Protein AF-A0A929VFH0-F1 (afdb_monomer)

Nearest PDB structures (foldseek):
  1yf2-assembly2_B  TM=8.327E-01  e=1.153E-04  Methanocaldococcus jannaschii DSM 2661
  3okg-assembly3_A  TM=7.483E-01  e=8.973E-04  Caldanaerobacter subterraneus subsp. tengcongensis MB4
  3okg-assembly3_B  TM=7.471E-01  e=8.973E-04  Caldanaerobacter subterraneus subsp. tengcongensis MB4
  5ybb-assembly1_G  TM=7.583E-01  e=1.851E-03  Caldanaerobacter subterraneus subsp. tengcongensis MB4
  7eew-assembly1_A  TM=6.216E-01  e=5.882E-04  Vibrio vulnificus YJ016

Solvent-accessible surface area (backbone atoms only — not comparable to full-atom values): 7804 Å² total; per-residue (Å²): 87,80,43,44,39,54,81,53,23,54,68,44,70,36,53,82,96,41,76,44,58,49,50,27,33,38,32,27,22,39,91,54,53,40,74,47,74,46,74,35,84,56,68,38,74,61,64,64,56,24,29,36,34,44,58,77,69,88,59,62,46,68,40,51,47,54,33,44,59,75,42,42,64,69,52,37,71,74,56,57,89,46,74,57,51,57,65,70,58,57,37,62,38,68,34,67,46,76,90,52,63,69,60,40,52,54,51,40,53,56,50,50,53,51,52,54,50,52,50,53,49,52,50,50,53,50,51,52,52,48,52,52,50,56,52,54,64,62,66,79,107

Mean predicted aligned error: 7.04 Å

Foldseek 3Di:
DKDFLLVFWDKAFFDPPDWDAFLKWKFAFAPCLRPDIDGRRGTGGDDRRIIITGGPPLARSLLVSVQCVVCSVVLSVVQSPDNGHDSVSSRRDITDDDNDRVVSVVVSVVVVVVVVVVVVVVVVVVVVVVVVVVVVVVVVD

Structure (mmCIF, N/CA/C/O backbone):
data_AF-A0A929VFH0-F1
#
_entry.id   AF-A0A929VFH0-F1
#
loop_
_atom_site.group_PDB
_atom_site.id
_atom_site.type_symbol
_atom_site.label_atom_id
_atom_site.label_alt_id
_atom_site.label_comp_id
_atom_site.label_asym_id
_atom_site.label_entity_id
_atom_site.label_seq_id
_atom_site.pdbx_PDB_ins_code
_atom_site.Cartn_x
_atom_site.Cartn_y
_atom_site.Cartn_z
_atom_site.occupancy
_atom_site.B_iso_or_equiv
_atom_site.auth_seq_id
_atom_site.auth_comp_id
_atom_site.auth_asym_id
_atom_site.auth_atom_id
_atom_site.pdbx_PDB_model_num
ATOM 1 N N . MET A 1 1 ? 13.799 -11.403 -7.412 1.00 85.06 1 MET A N 1
ATOM 2 C CA . MET A 1 1 ? 14.743 -10.441 -8.025 1.00 85.06 1 MET A CA 1
ATOM 3 C C . MET A 1 1 ? 14.560 -9.104 -7.334 1.00 85.06 1 MET A C 1
ATOM 5 O O . MET A 1 1 ? 13.417 -8.723 -7.134 1.00 85.06 1 MET A O 1
ATOM 9 N N . LYS A 1 2 ? 15.642 -8.401 -6.983 1.00 85.75 2 LYS A N 1
ATOM 10 C CA . LYS A 1 2 ? 15.556 -7.066 -6.371 1.00 85.75 2 LYS A CA 1
ATOM 11 C C . LYS A 1 2 ? 15.470 -5.993 -7.441 1.00 85.75 2 LYS A C 1
ATOM 13 O O . LYS A 1 2 ? 16.313 -5.962 -8.334 1.00 85.75 2 LYS A O 1
ATOM 18 N N . VAL A 1 3 ? 14.474 -5.120 -7.344 1.00 87.81 3 VAL A N 1
ATOM 19 C CA . VAL A 1 3 ? 14.268 -4.016 -8.288 1.00 87.81 3 VAL A CA 1
ATOM 20 C C . VAL A 1 3 ? 13.957 -2.734 -7.523 1.00 87.81 3 VAL A C 1
ATOM 22 O O . VAL A 1 3 ? 13.297 -2.764 -6.487 1.00 87.81 3 VAL A O 1
ATOM 25 N N . LEU A 1 4 ? 14.458 -1.604 -8.025 1.00 87.62 4 LEU A N 1
ATOM 26 C CA . LEU A 1 4 ? 14.146 -0.282 -7.481 1.00 87.62 4 LEU A CA 1
ATOM 27 C C . LEU A 1 4 ? 12.730 0.137 -7.873 1.00 87.62 4 LEU A C 1
ATOM 29 O O . LEU A 1 4 ? 12.336 -0.029 -9.027 1.00 87.62 4 LEU A O 1
ATOM 33 N N . LEU A 1 5 ? 12.005 0.758 -6.947 1.00 85.69 5 LEU A N 1
ATOM 34 C CA . LEU A 1 5 ? 10.625 1.179 -7.165 1.00 85.69 5 LEU A CA 1
ATOM 35 C C . LEU A 1 5 ? 10.482 2.122 -8.368 1.00 85.69 5 LEU A C 1
ATOM 37 O O . LEU A 1 5 ? 9.592 1.925 -9.190 1.00 85.69 5 LEU A O 1
ATOM 41 N N . LYS A 1 6 ? 11.419 3.067 -8.550 1.00 87.69 6 LYS A N 1
ATOM 42 C CA . LYS A 1 6 ? 11.442 3.982 -9.710 1.00 87.69 6 LYS A CA 1
ATOM 43 C C . LYS A 1 6 ? 11.502 3.284 -11.070 1.00 87.69 6 LYS A C 1
ATOM 45 O O . LYS A 1 6 ? 11.179 3.893 -12.082 1.00 87.69 6 LYS A O 1
ATOM 50 N N . ASN A 1 7 ? 11.980 2.040 -11.105 1.00 87.00 7 ASN A N 1
ATOM 51 C CA . ASN A 1 7 ? 12.074 1.288 -12.347 1.00 87.00 7 ASN A CA 1
ATOM 52 C C . ASN A 1 7 ? 10.745 0.630 -12.707 1.00 87.00 7 ASN A C 1
ATOM 54 O O . ASN A 1 7 ? 10.622 0.236 -13.855 1.00 87.00 7 ASN A O 1
ATOM 58 N N . LEU A 1 8 ? 9.816 0.468 -11.756 1.00 84.81 8 LEU A N 1
ATOM 59 C CA . LEU A 1 8 ? 8.538 -0.250 -11.895 1.00 84.81 8 LEU A CA 1
ATOM 60 C C . LEU A 1 8 ? 7.316 0.676 -11.834 1.00 84.81 8 LEU A C 1
ATOM 62 O O . LEU A 1 8 ? 6.221 0.294 -12.243 1.00 84.81 8 LEU A O 1
ATOM 66 N N . ALA A 1 9 ? 7.491 1.870 -11.274 1.00 88.62 9 ALA A N 1
ATOM 67 C CA . ALA A 1 9 ? 6.421 2.822 -11.059 1.00 88.62 9 ALA A CA 1
ATOM 68 C C . ALA A 1 9 ? 6.918 4.256 -11.183 1.00 88.62 9 ALA A C 1
ATOM 70 O O . ALA A 1 9 ? 8.054 4.575 -10.812 1.00 88.62 9 ALA A O 1
ATOM 71 N N . ASN A 1 10 ? 6.019 5.137 -11.613 1.00 88.94 10 ASN A N 1
ATOM 72 C CA . ASN A 1 10 ? 6.199 6.555 -11.381 1.00 88.94 10 ASN A CA 1
ATOM 73 C C . ASN A 1 10 ? 5.803 6.887 -9.937 1.00 88.94 10 ASN A C 1
ATOM 75 O O . ASN A 1 10 ? 4.693 6.583 -9.505 1.00 88.94 10 ASN A O 1
ATOM 79 N N . VAL A 1 11 ? 6.721 7.505 -9.196 1.00 88.31 11 VAL A N 1
ATOM 80 C CA . VAL A 1 11 ? 6.524 7.866 -7.788 1.00 88.31 11 VAL A CA 1
ATOM 81 C C . VAL A 1 11 ? 6.548 9.379 -7.674 1.00 88.31 11 VAL A C 1
ATOM 83 O O . VAL A 1 11 ? 7.615 9.983 -7.775 1.00 88.31 11 VAL A O 1
ATOM 86 N N . ASP A 1 12 ? 5.397 9.989 -7.428 1.00 88.19 12 ASP A N 1
ATOM 87 C CA . ASP A 1 12 ? 5.272 11.440 -7.302 1.00 88.19 12 ASP A CA 1
ATOM 88 C C . ASP A 1 12 ? 4.338 11.815 -6.151 1.00 88.19 12 ASP A C 1
ATOM 90 O O . ASP A 1 12 ? 3.490 11.037 -5.716 1.00 88.19 12 ASP A O 1
ATOM 94 N N . ARG A 1 13 ? 4.480 13.043 -5.639 1.00 86.69 13 ARG A N 1
ATOM 95 C CA . ARG A 1 13 ? 3.517 13.583 -4.672 1.00 86.69 13 ARG A CA 1
ATOM 96 C C . ARG A 1 13 ? 2.142 13.689 -5.310 1.00 86.69 13 ARG A C 1
ATOM 98 O O . ARG A 1 13 ? 2.012 14.054 -6.482 1.00 86.69 13 ARG A O 1
ATOM 105 N N . VAL A 1 14 ? 1.127 13.395 -4.509 1.00 87.50 14 VAL A N 1
ATOM 106 C CA . VAL A 1 14 ? -0.254 13.486 -4.955 1.00 87.50 14 VAL A CA 1
ATOM 107 C C . VAL A 1 14 ? -0.584 14.924 -5.349 1.00 87.50 14 VAL A C 1
ATOM 109 O O . VAL A 1 14 ? -0.275 15.877 -4.631 1.00 87.50 14 VAL A O 1
ATOM 112 N N . LYS A 1 15 ? -1.195 15.089 -6.525 1.00 87.25 15 LYS A N 1
ATOM 113 C CA . LYS A 1 15 ? -1.650 16.389 -7.025 1.00 87.25 15 LYS A CA 1
ATOM 114 C C . LYS A 1 15 ? -3.112 16.583 -6.640 1.00 87.25 15 LYS A C 1
ATOM 116 O O . LYS A 1 15 ? -3.935 15.711 -6.906 1.00 87.25 15 LYS A O 1
ATOM 121 N N . LYS A 1 16 ? -3.441 17.740 -6.056 1.00 82.31 16 LYS A N 1
ATOM 122 C CA . LYS A 1 16 ? -4.831 18.095 -5.726 1.00 82.31 16 LYS A CA 1
ATOM 123 C C . LYS A 1 16 ? -5.708 18.035 -6.976 1.00 82.31 16 LYS A C 1
ATOM 125 O O . LYS A 1 16 ? -5.284 18.515 -8.027 1.00 82.31 16 LYS A O 1
ATOM 130 N N . ARG A 1 17 ? -6.933 17.513 -6.828 1.00 80.94 17 ARG A N 1
ATOM 131 C CA . ARG A 1 17 ? -7.944 17.392 -7.898 1.00 80.94 17 ARG A CA 1
ATOM 132 C C . ARG A 1 17 ? -7.529 16.489 -9.066 1.00 80.94 17 ARG A C 1
ATOM 134 O O . ARG A 1 17 ? -7.996 16.669 -10.189 1.00 80.94 17 ARG A O 1
ATOM 141 N N . ARG A 1 18 ? -6.604 15.552 -8.833 1.00 89.19 18 ARG A N 1
ATOM 142 C CA . ARG A 1 18 ? -6.258 14.506 -9.800 1.00 89.19 18 ARG A CA 1
ATOM 143 C C . ARG A 1 18 ? -6.933 13.204 -9.387 1.00 89.19 18 ARG A C 1
ATOM 145 O O . ARG A 1 18 ? -6.768 12.764 -8.253 1.00 89.19 18 ARG A O 1
ATOM 152 N N . ILE A 1 19 ? -7.616 12.580 -10.342 1.00 88.69 19 ILE A N 1
ATOM 153 C CA . ILE A 1 19 ? -8.143 11.223 -10.204 1.00 88.69 19 ILE A CA 1
ATOM 154 C C . ILE A 1 19 ? -7.017 10.242 -10.536 1.00 88.69 19 ILE A C 1
ATOM 156 O O . ILE A 1 19 ? -6.396 10.324 -11.602 1.00 88.69 19 ILE A O 1
ATOM 160 N N . TYR A 1 20 ? -6.738 9.345 -9.600 1.00 91.25 20 TYR A N 1
ATOM 161 C CA . TYR A 1 20 ? -5.802 8.239 -9.747 1.00 91.25 20 TYR A CA 1
ATOM 162 C C . TYR A 1 20 ? -6.575 6.971 -10.088 1.00 91.25 20 TYR A C 1
ATOM 164 O O . TYR A 1 20 ? -7.698 6.785 -9.626 1.00 91.25 20 TYR A O 1
ATOM 172 N N . LYS A 1 21 ? -5.974 6.111 -10.911 1.00 90.06 21 LYS A N 1
ATOM 173 C CA . LYS A 1 21 ? -6.602 4.856 -11.329 1.00 90.06 21 LYS A CA 1
ATOM 174 C C . LYS A 1 21 ? -6.487 3.784 -10.251 1.00 90.06 21 LYS A C 1
ATOM 176 O O . LYS A 1 21 ? -5.474 3.730 -9.543 1.00 90.06 21 LYS A O 1
ATOM 181 N N . SER A 1 22 ? -7.466 2.890 -10.203 1.00 91.31 22 SER A N 1
ATOM 182 C CA . SER A 1 22 ? -7.395 1.629 -9.469 1.00 91.31 22 SER A CA 1
ATOM 183 C C . SER A 1 22 ? -6.081 0.904 -9.777 1.00 91.31 22 SER A C 1
ATOM 185 O O . SER A 1 22 ? -5.591 0.905 -10.911 1.00 91.31 22 SER A O 1
ATOM 187 N N . GLY A 1 23 ? -5.462 0.338 -8.744 1.00 89.19 23 GLY A N 1
ATOM 188 C CA . GLY A 1 23 ? -4.117 -0.229 -8.823 1.00 89.19 23 GLY A CA 1
ATOM 189 C C . GLY A 1 23 ? -2.995 0.715 -8.405 1.00 89.19 23 GLY A C 1
ATOM 190 O O . GLY A 1 23 ? -1.859 0.263 -8.260 1.00 89.19 23 GLY A O 1
ATOM 191 N N . THR A 1 24 ? -3.288 1.994 -8.167 1.00 91.94 24 THR A N 1
ATOM 192 C CA . THR A 1 24 ? -2.311 2.937 -7.609 1.00 91.94 24 THR A CA 1
ATOM 193 C C . THR A 1 24 ? -2.056 2.621 -6.137 1.00 91.94 24 THR A C 1
ATOM 195 O O . THR A 1 24 ? -2.990 2.472 -5.349 1.00 91.94 24 THR A O 1
ATOM 198 N N . VAL A 1 25 ? -0.787 2.563 -5.738 1.00 92.12 25 VAL A N 1
ATOM 199 C CA . VAL A 1 25 ? -0.406 2.482 -4.320 1.00 92.12 25 VAL A CA 1
ATOM 200 C C . VAL A 1 25 ? -0.093 3.879 -3.815 1.00 92.12 25 VAL A C 1
ATOM 202 O O . VAL A 1 25 ? 0.561 4.648 -4.512 1.00 92.12 25 VAL A O 1
ATOM 205 N N . TYR A 1 26 ? -0.540 4.229 -2.612 1.00 91.06 26 TYR A N 1
ATOM 206 C CA . TYR A 1 26 ? -0.230 5.524 -2.015 1.00 91.06 26 TYR A CA 1
ATOM 207 C C . TYR A 1 26 ? 0.391 5.384 -0.629 1.00 91.06 26 TYR A C 1
ATOM 209 O O . TYR A 1 26 ? -0.062 4.598 0.202 1.00 91.06 26 TYR A O 1
ATOM 217 N N . ILE A 1 27 ? 1.476 6.129 -0.412 1.00 88.44 27 ILE A N 1
ATOM 218 C CA . ILE A 1 27 ? 2.345 6.029 0.764 1.00 88.44 27 ILE A CA 1
ATOM 219 C C . ILE A 1 27 ? 2.385 7.376 1.470 1.00 88.44 27 ILE A C 1
ATOM 221 O O . ILE A 1 27 ? 2.518 8.421 0.833 1.00 88.44 27 ILE A O 1
ATOM 225 N N . GLY A 1 28 ? 2.269 7.369 2.793 1.00 84.44 28 GLY A N 1
ATOM 226 C CA . GLY A 1 28 ? 2.441 8.567 3.604 1.00 84.44 28 GLY A CA 1
ATOM 227 C C . GLY A 1 28 ? 3.803 9.220 3.376 1.00 84.44 28 GLY A C 1
ATOM 228 O O . GLY A 1 28 ? 4.814 8.534 3.319 1.00 84.44 28 GLY A O 1
ATOM 229 N N . VAL A 1 29 ? 3.883 10.544 3.267 1.00 75.75 29 VAL A N 1
ATOM 230 C CA . VAL A 1 29 ? 5.199 11.221 3.205 1.00 75.75 29 VAL A CA 1
ATOM 231 C C . VAL A 1 29 ? 5.376 12.300 4.256 1.00 75.75 29 VAL A C 1
ATOM 233 O O . VAL A 1 29 ? 6.502 12.546 4.678 1.00 75.75 29 VAL A O 1
ATOM 236 N N . SER A 1 30 ? 4.283 12.904 4.721 1.00 66.38 30 SER A N 1
ATOM 237 C CA . SER A 1 30 ? 4.333 14.019 5.670 1.00 66.38 30 SER A CA 1
ATOM 238 C C . SER A 1 30 ? 3.748 13.653 7.036 1.00 66.38 30 SER A C 1
ATOM 240 O O . SER A 1 30 ? 4.480 13.216 7.918 1.00 66.38 30 SER A O 1
ATOM 242 N N . ALA A 1 31 ? 2.432 13.793 7.229 1.00 60.06 31 ALA A N 1
ATOM 243 C CA . ALA A 1 31 ? 1.796 13.684 8.551 1.00 60.06 31 ALA A CA 1
ATOM 244 C C . ALA A 1 31 ? 1.876 12.279 9.172 1.00 60.06 31 ALA A C 1
ATOM 246 O O . ALA A 1 31 ? 1.958 12.133 10.388 1.00 60.06 31 ALA A O 1
ATOM 247 N N . THR A 1 32 ? 1.890 11.247 8.334 1.00 62.41 32 THR A N 1
ATOM 248 C CA . THR A 1 32 ? 1.911 9.842 8.753 1.00 62.41 32 THR A CA 1
ATOM 249 C C . THR A 1 32 ? 3.333 9.285 8.819 1.00 62.41 32 THR A C 1
ATOM 251 O O . THR A 1 32 ? 3.514 8.093 9.036 1.00 62.41 32 THR A O 1
ATOM 254 N N . ARG A 1 33 ? 4.357 10.141 8.627 1.00 63.91 33 ARG A N 1
ATOM 255 C CA . ARG A 1 33 ? 5.795 9.798 8.595 1.00 63.91 33 ARG A CA 1
ATOM 256 C C . ARG A 1 33 ? 6.151 8.674 7.620 1.00 63.91 33 ARG A C 1
ATOM 258 O O . ARG A 1 33 ? 7.197 8.063 7.764 1.00 63.91 33 ARG A O 1
ATOM 265 N N . GLY A 1 34 ? 5.279 8.386 6.657 1.00 63.69 34 GLY A N 1
ATOM 266 C CA . GLY A 1 34 ? 5.389 7.205 5.811 1.00 63.69 34 GLY A CA 1
ATOM 267 C C . GLY A 1 34 ? 5.195 5.891 6.530 1.00 63.69 34 GLY A C 1
ATOM 268 O O . GLY A 1 34 ? 5.758 4.913 6.092 1.00 63.69 34 GLY A O 1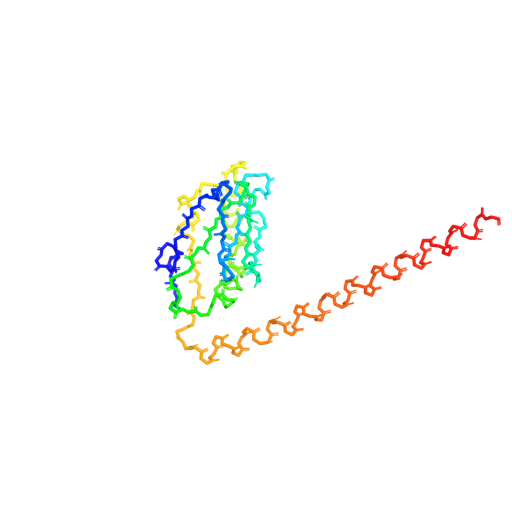
ATOM 269 N N . GLY A 1 35 ? 4.406 5.851 7.604 1.00 68.50 35 GLY A N 1
ATOM 270 C CA . GLY A 1 35 ? 3.919 4.611 8.211 1.00 68.50 35 GLY A CA 1
ATOM 271 C C . GLY A 1 35 ? 2.818 3.935 7.395 1.00 68.50 35 GLY A C 1
ATOM 272 O O . GLY A 1 35 ? 2.747 2.709 7.360 1.00 68.50 35 GLY A O 1
ATOM 273 N N . ASP A 1 36 ? 2.012 4.727 6.692 1.00 81.56 36 ASP A N 1
ATOM 274 C CA . ASP A 1 36 ? 0.816 4.228 6.024 1.00 81.56 36 ASP A CA 1
ATOM 275 C C . ASP A 1 36 ? 1.075 3.916 4.550 1.00 81.56 36 ASP A C 1
ATOM 277 O O . ASP A 1 36 ? 1.533 4.778 3.793 1.00 81.56 36 ASP A O 1
ATOM 281 N N . VAL A 1 37 ? 0.728 2.694 4.142 1.00 88.88 37 VAL A N 1
ATOM 282 C CA . VAL A 1 37 ? 0.730 2.231 2.750 1.00 88.88 37 VAL A CA 1
ATOM 283 C C . VAL A 1 37 ? -0.650 1.689 2.437 1.00 88.88 37 VAL A C 1
ATOM 285 O O . VAL A 1 37 ? -1.147 0.779 3.104 1.00 88.88 37 VAL A O 1
ATOM 288 N N . HIS A 1 38 ? -1.249 2.209 1.380 1.00 91.12 38 HIS A N 1
ATOM 289 C CA . HIS A 1 38 ? -2.590 1.841 0.974 1.00 91.12 38 HIS A CA 1
ATOM 290 C C . HIS A 1 38 ? -2.640 1.485 -0.508 1.00 91.12 38 HIS A C 1
ATOM 292 O O . HIS A 1 38 ? -1.816 1.938 -1.307 1.00 91.12 38 HIS A O 1
ATOM 298 N N . TYR A 1 39 ? -3.634 0.678 -0.858 1.00 91.69 39 TYR A N 1
ATOM 299 C CA . TYR A 1 39 ? -3.944 0.298 -2.225 1.00 91.69 39 TYR A CA 1
ATOM 300 C C . TYR A 1 39 ? -5.265 0.939 -2.639 1.00 91.69 39 TYR A C 1
ATOM 302 O O . TYR A 1 39 ? -6.249 0.865 -1.902 1.00 91.69 39 TYR A O 1
ATOM 310 N N . LEU A 1 40 ? -5.280 1.578 -3.804 1.00 92.88 40 LEU A N 1
ATOM 311 C CA . LEU A 1 40 ? -6.482 2.169 -4.368 1.00 92.88 40 LEU A CA 1
ATOM 312 C C . LEU A 1 40 ? -7.263 1.097 -5.145 1.00 92.88 40 LEU A C 1
ATOM 314 O O . LEU A 1 40 ? -6.835 0.676 -6.220 1.00 92.88 40 LEU A O 1
ATOM 318 N N . GLU A 1 41 ? -8.388 0.646 -4.587 1.00 88.75 41 GLU A N 1
ATOM 319 C CA . GLU A 1 41 ? -9.252 -0.379 -5.200 1.00 88.75 41 GLU A CA 1
ATOM 320 C C . GLU A 1 41 ? -10.108 0.189 -6.348 1.00 88.75 41 GLU A C 1
ATOM 322 O O . GLU A 1 41 ? -10.364 -0.509 -7.327 1.00 88.75 41 GLU A O 1
ATOM 327 N N . GLU A 1 42 ? -10.491 1.467 -6.284 1.00 89.50 42 GLU A N 1
ATOM 328 C CA . GLU A 1 42 ? -11.344 2.141 -7.272 1.00 89.50 42 GLU A CA 1
ATOM 329 C C . GLU A 1 42 ? -10.772 3.506 -7.658 1.00 89.50 42 GLU A C 1
ATOM 331 O O . GLU A 1 42 ? -10.097 4.150 -6.857 1.00 89.50 42 GLU A O 1
ATOM 336 N N . ASP A 1 43 ? -11.049 3.961 -8.880 1.00 91.31 43 ASP A N 1
ATOM 337 C CA . ASP A 1 43 ? -10.602 5.270 -9.354 1.00 91.31 43 ASP A CA 1
ATOM 338 C C . ASP A 1 43 ? -11.088 6.386 -8.416 1.00 91.31 43 ASP A C 1
ATOM 340 O O . ASP A 1 43 ? -12.275 6.489 -8.104 1.00 91.31 43 ASP A O 1
ATOM 344 N N . GLY A 1 44 ? -10.174 7.250 -7.973 1.00 90.94 44 GLY A N 1
ATOM 345 C CA . GLY A 1 44 ? -10.507 8.240 -6.954 1.00 90.94 44 GLY A CA 1
ATOM 346 C C . GLY A 1 44 ? -9.441 9.301 -6.729 1.00 90.94 44 GLY A C 1
ATOM 347 O O . GLY A 1 44 ? -8.327 9.237 -7.252 1.00 90.94 44 GLY A O 1
ATOM 348 N N . GLU A 1 45 ? -9.801 10.316 -5.948 1.00 90.12 45 GLU A N 1
ATOM 349 C CA . GLU A 1 45 ? -8.858 11.333 -5.492 1.00 90.12 45 GLU A CA 1
ATOM 350 C C . GLU A 1 45 ? -8.103 10.850 -4.251 1.00 90.12 45 GLU A C 1
ATOM 352 O O . GLU A 1 45 ? -8.667 10.214 -3.361 1.00 90.12 45 GLU A O 1
ATOM 357 N N . ILE A 1 46 ? -6.817 11.185 -4.180 1.00 87.94 46 ILE A N 1
ATOM 358 C CA . ILE A 1 46 ? -5.954 10.886 -3.035 1.00 87.94 46 ILE A CA 1
ATOM 359 C C . ILE A 1 46 ? -5.624 12.212 -2.334 1.00 87.94 46 ILE A C 1
ATOM 361 O O . ILE A 1 46 ? -5.524 13.261 -2.977 1.00 87.94 46 ILE A O 1
ATOM 365 N N . GLU A 1 47 ? -5.451 12.192 -1.012 1.00 85.38 47 GLU A N 1
ATOM 366 C CA . GLU A 1 47 ? -5.022 13.378 -0.263 1.00 85.38 47 GLU A CA 1
ATOM 367 C C . GLU A 1 47 ? -3.563 13.767 -0.579 1.00 85.38 47 GLU A C 1
ATOM 369 O O . GLU A 1 47 ? -2.696 12.921 -0.802 1.00 85.38 47 GLU A O 1
ATOM 374 N N . ASP A 1 48 ? -3.257 15.065 -0.522 1.00 84.69 48 ASP A N 1
ATOM 375 C CA . ASP A 1 48 ? -1.937 15.634 -0.847 1.00 84.69 48 ASP A CA 1
ATOM 376 C C . ASP A 1 48 ? -0.813 15.252 0.138 1.00 84.69 48 ASP A C 1
ATOM 378 O O . ASP A 1 48 ? 0.370 15.404 -0.176 1.00 84.69 48 ASP A O 1
ATOM 382 N N . LYS A 1 49 ? -1.165 14.716 1.314 1.00 84.81 49 LYS A N 1
ATOM 383 C CA . LYS A 1 49 ? -0.224 14.188 2.319 1.00 84.81 49 LYS A CA 1
ATOM 384 C C . LYS A 1 49 ? 0.451 12.869 1.910 1.00 84.81 49 LYS A C 1
ATOM 386 O O . LYS A 1 49 ? 1.373 12.419 2.604 1.00 84.81 49 LYS A O 1
ATOM 391 N N . TYR A 1 50 ? 0.000 12.263 0.811 1.00 87.44 50 TYR A N 1
ATOM 392 C CA . TYR A 1 50 ? 0.512 11.007 0.275 1.00 87.44 50 TYR A CA 1
ATOM 393 C C . TYR A 1 50 ? 1.375 11.213 -0.982 1.00 87.44 50 TYR A C 1
ATOM 395 O O . TYR A 1 50 ? 1.266 12.197 -1.718 1.00 87.44 50 TYR A O 1
ATOM 403 N N . ALA A 1 51 ? 2.249 10.248 -1.242 1.00 88.44 51 ALA A N 1
ATOM 404 C CA . ALA A 1 51 ? 2.884 10.031 -2.532 1.00 88.44 51 ALA A CA 1
ATOM 405 C C . ALA A 1 51 ? 2.161 8.895 -3.256 1.00 88.44 51 ALA A C 1
ATOM 407 O O . ALA A 1 51 ? 1.901 7.857 -2.655 1.00 88.44 51 ALA A O 1
ATOM 408 N N . ALA A 1 52 ? 1.852 9.095 -4.533 1.00 91.06 52 ALA A N 1
ATOM 409 C CA . ALA A 1 52 ? 1.264 8.084 -5.396 1.00 91.06 52 ALA A CA 1
ATOM 410 C C . ALA A 1 52 ? 2.365 7.319 -6.139 1.00 91.06 52 ALA A C 1
ATOM 412 O O . ALA A 1 52 ? 3.333 7.905 -6.629 1.00 91.06 52 ALA A O 1
ATOM 413 N N . VAL A 1 53 ? 2.184 6.009 -6.220 1.00 91.62 53 VAL A N 1
ATOM 414 C CA . VAL A 1 53 ? 3.023 5.033 -6.907 1.00 91.62 53 VAL A CA 1
ATOM 415 C C . VAL A 1 53 ? 2.169 4.440 -8.026 1.00 91.62 53 VAL A C 1
ATOM 417 O O . VAL A 1 53 ? 1.349 3.548 -7.805 1.00 91.62 53 VAL A O 1
ATOM 420 N N . GLU A 1 54 ? 2.329 4.991 -9.226 1.00 91.50 54 GLU A N 1
ATOM 421 C CA . GLU A 1 54 ? 1.611 4.577 -10.433 1.00 91.50 54 GLU A CA 1
ATOM 422 C C . GLU A 1 54 ? 2.457 3.544 -11.183 1.00 91.50 54 GLU A C 1
ATOM 424 O O . GLU A 1 54 ? 3.473 3.885 -11.793 1.00 91.50 54 GLU A O 1
ATOM 429 N N . PHE A 1 55 ? 2.071 2.270 -11.103 1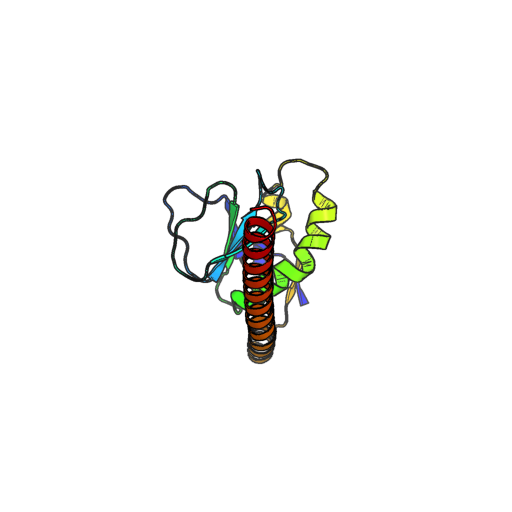.00 89.69 55 PHE A N 1
ATOM 430 C CA . PHE A 1 55 ? 2.795 1.183 -11.765 1.00 89.69 55 PHE A CA 1
ATOM 431 C C . PHE A 1 55 ? 2.646 1.235 -13.287 1.00 89.69 55 PHE A C 1
ATOM 433 O O . PHE A 1 55 ? 1.615 1.638 -13.820 1.00 89.69 55 PHE A O 1
ATOM 440 N N . ASP A 1 56 ? 3.667 0.756 -13.991 1.00 86.75 56 ASP A N 1
ATOM 441 C CA . ASP A 1 56 ? 3.695 0.702 -15.459 1.00 86.75 56 ASP A CA 1
ATOM 442 C C . ASP A 1 56 ? 2.832 -0.410 -16.090 1.00 86.75 56 ASP A C 1
ATOM 444 O O . ASP A 1 56 ? 2.720 -0.486 -17.313 1.00 86.75 56 ASP A O 1
ATOM 448 N N . GLY A 1 57 ? 2.231 -1.280 -15.271 1.00 83.50 57 GLY A N 1
ATOM 449 C CA . GLY A 1 57 ? 1.373 -2.380 -15.715 1.00 83.50 57 GLY A CA 1
ATOM 450 C C . GLY A 1 57 ? 2.100 -3.669 -16.118 1.00 83.50 57 GLY A C 1
ATOM 451 O O . GLY A 1 57 ? 1.441 -4.617 -16.536 1.00 83.50 57 GLY A O 1
ATOM 452 N N . ARG A 1 58 ? 3.432 -3.763 -15.975 1.00 84.25 58 ARG A N 1
ATOM 453 C CA . ARG A 1 58 ? 4.193 -4.993 -16.295 1.00 84.25 58 ARG A CA 1
ATOM 454 C C . ARG A 1 58 ? 3.937 -6.152 -15.332 1.00 84.25 58 ARG A C 1
ATOM 456 O O . ARG A 1 58 ? 4.165 -7.304 -15.690 1.00 84.25 58 ARG A O 1
ATOM 463 N N . TYR A 1 59 ? 3.502 -5.848 -14.115 1.00 85.38 59 TYR A N 1
ATOM 464 C CA . TYR A 1 59 ? 3.238 -6.817 -13.054 1.00 85.38 59 TYR A CA 1
ATOM 465 C C . TYR A 1 59 ? 1.888 -6.538 -12.402 1.00 85.38 59 TYR A C 1
ATOM 467 O O . TYR A 1 59 ? 1.342 -5.441 -12.527 1.00 85.38 59 TYR A O 1
ATOM 475 N N . ASN A 1 60 ? 1.363 -7.522 -11.671 1.00 86.62 60 ASN A N 1
ATOM 476 C CA . ASN A 1 60 ? 0.118 -7.353 -10.930 1.00 86.62 60 ASN A CA 1
ATOM 477 C C . ASN A 1 60 ? 0.278 -6.239 -9.868 1.00 86.62 60 ASN A C 1
ATOM 479 O O . ASN A 1 60 ? 1.138 -6.323 -8.991 1.00 86.62 60 ASN A O 1
ATOM 483 N N . SER A 1 61 ? -0.550 -5.193 -9.940 1.00 89.75 61 SER A N 1
ATOM 484 C CA . SER A 1 61 ? -0.496 -4.023 -9.047 1.00 89.75 61 SER A CA 1
ATOM 485 C C . SER A 1 61 ? -0.678 -4.396 -7.576 1.00 89.75 61 SER A C 1
ATOM 487 O O . SER A 1 61 ? 0.028 -3.884 -6.706 1.00 89.75 61 SER A O 1
ATOM 489 N N . LYS A 1 62 ? -1.583 -5.336 -7.290 1.00 90.19 62 LYS A N 1
ATOM 490 C CA . LYS A 1 62 ? -1.859 -5.815 -5.934 1.00 90.19 62 LYS A CA 1
ATOM 491 C C . LYS A 1 62 ? -0.718 -6.675 -5.395 1.00 90.19 62 LYS A C 1
ATOM 493 O O . LYS A 1 62 ? -0.377 -6.590 -4.219 1.00 90.19 62 LYS A O 1
ATOM 498 N N . TYR A 1 63 ? -0.050 -7.436 -6.261 1.00 91.12 63 TYR A N 1
ATOM 499 C CA . TYR A 1 63 ? 1.199 -8.110 -5.896 1.00 91.12 63 TYR A CA 1
ATOM 500 C C . TYR A 1 63 ? 2.287 -7.099 -5.512 1.00 91.12 63 TYR A C 1
ATOM 502 O O . TYR A 1 63 ? 2.928 -7.251 -4.472 1.00 91.12 63 TYR A O 1
ATOM 510 N N . LEU A 1 64 ? 2.473 -6.047 -6.317 1.00 90.44 64 LEU A N 1
ATOM 511 C CA . LEU A 1 64 ? 3.459 -5.002 -6.030 1.00 90.44 64 LEU A CA 1
ATOM 512 C C . LEU A 1 64 ? 3.138 -4.243 -4.735 1.00 90.44 64 LEU A C 1
ATOM 514 O O . LEU A 1 64 ? 4.057 -3.920 -3.988 1.00 90.44 64 LEU A O 1
ATOM 518 N N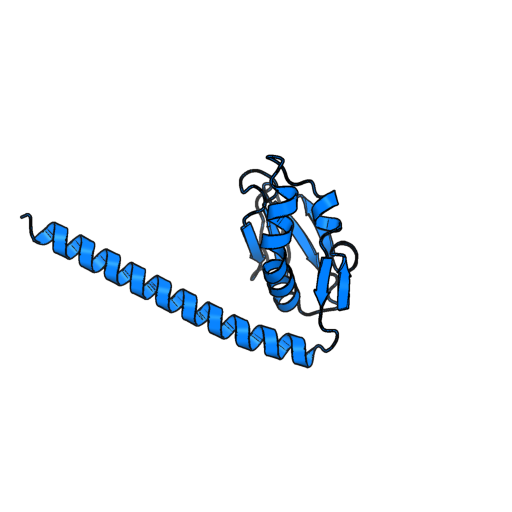 . TYR A 1 65 ? 1.859 -4.028 -4.423 1.00 91.81 65 TYR A N 1
ATOM 519 C CA . TYR A 1 65 ? 1.425 -3.502 -3.127 1.00 91.81 65 TYR A CA 1
ATOM 520 C C . TYR A 1 65 ? 1.902 -4.367 -1.954 1.00 91.81 65 TYR A C 1
ATOM 522 O O . TYR A 1 65 ? 2.563 -3.859 -1.047 1.00 91.81 65 TYR A O 1
ATOM 530 N N . TYR A 1 66 ? 1.648 -5.679 -1.987 1.00 90.50 66 TYR A N 1
ATOM 531 C CA . TYR A 1 66 ? 2.120 -6.584 -0.934 1.00 90.50 66 TYR A CA 1
ATOM 532 C C . TYR A 1 66 ? 3.649 -6.672 -0.873 1.00 90.50 66 TYR A C 1
ATOM 534 O O . TYR A 1 66 ? 4.225 -6.751 0.215 1.00 90.50 66 TYR A O 1
ATOM 542 N N . ALA A 1 67 ? 4.325 -6.611 -2.023 1.00 90.00 67 ALA A N 1
ATOM 543 C CA . ALA A 1 67 ? 5.781 -6.565 -2.074 1.00 90.00 67 ALA A CA 1
ATOM 544 C C . ALA A 1 67 ? 6.319 -5.309 -1.369 1.00 90.00 67 ALA A C 1
ATOM 546 O O . ALA A 1 67 ? 7.234 -5.420 -0.553 1.00 90.00 67 ALA A O 1
ATOM 547 N N . ILE A 1 68 ? 5.712 -4.140 -1.612 1.00 90.12 68 ILE A N 1
ATOM 548 C CA . ILE A 1 68 ? 6.030 -2.894 -0.904 1.00 90.12 68 ILE A CA 1
ATOM 549 C C . ILE A 1 68 ? 5.790 -3.072 0.594 1.00 90.12 68 ILE A C 1
ATOM 551 O O . ILE A 1 68 ? 6.722 -2.858 1.364 1.00 90.12 68 ILE A O 1
ATOM 555 N N . LEU A 1 69 ? 4.604 -3.528 1.015 1.00 89.00 69 LEU A N 1
ATOM 556 C CA . LEU A 1 69 ? 4.280 -3.745 2.433 1.00 89.00 69 LEU A CA 1
ATOM 557 C C . LEU A 1 69 ? 5.329 -4.602 3.157 1.00 89.00 69 LEU A C 1
ATOM 559 O O . LEU A 1 69 ? 5.736 -4.268 4.268 1.00 89.00 69 LEU A O 1
ATOM 563 N N . SER A 1 70 ? 5.809 -5.669 2.512 1.00 87.56 70 SER A N 1
ATOM 564 C CA . SER A 1 70 ? 6.765 -6.612 3.110 1.00 87.56 70 SER A CA 1
ATOM 565 C C . SER A 1 70 ? 8.132 -5.997 3.446 1.00 87.56 70 SER A C 1
ATOM 567 O O . SER A 1 70 ? 8.798 -6.426 4.391 1.00 87.56 70 SER A O 1
ATOM 569 N N . VAL A 1 71 ? 8.563 -4.984 2.687 1.00 87.38 71 VAL A N 1
ATOM 570 C CA . VAL A 1 71 ? 9.842 -4.287 2.902 1.00 87.38 71 VAL A CA 1
ATOM 571 C C . VAL A 1 71 ? 9.665 -2.933 3.575 1.00 87.38 71 VAL A C 1
ATOM 573 O O . VAL A 1 71 ? 10.632 -2.391 4.113 1.00 87.38 71 VAL A O 1
ATOM 576 N N . HIS A 1 72 ? 8.445 -2.397 3.557 1.00 84.50 72 HIS A N 1
ATOM 577 C CA . HIS A 1 72 ? 8.130 -1.037 3.954 1.00 84.50 72 HIS A CA 1
ATOM 578 C C . HIS A 1 72 ? 8.555 -0.736 5.389 1.00 84.50 72 HIS A C 1
ATOM 580 O O . HIS A 1 72 ? 9.242 0.249 5.609 1.00 84.50 72 HIS A O 1
ATOM 586 N N . GLU A 1 73 ? 8.251 -1.604 6.354 1.00 82.56 73 GLU A N 1
ATOM 587 C CA . GLU A 1 73 ? 8.619 -1.396 7.764 1.00 82.56 73 GLU A CA 1
ATOM 588 C C . GLU A 1 73 ? 10.147 -1.318 7.969 1.00 82.56 73 GLU A C 1
ATOM 590 O O . GLU A 1 73 ? 10.679 -0.433 8.649 1.00 82.56 73 GLU A O 1
ATOM 595 N N . LYS A 1 74 ? 10.890 -2.216 7.312 1.00 83.75 74 LYS A N 1
ATOM 596 C CA . LYS A 1 74 ? 12.362 -2.239 7.360 1.00 83.75 74 LYS A CA 1
ATOM 597 C C . LYS A 1 74 ? 12.982 -1.056 6.629 1.00 83.75 74 LYS A C 1
ATOM 599 O O . LYS A 1 74 ? 14.044 -0.581 7.018 1.00 83.75 74 LYS A O 1
ATOM 6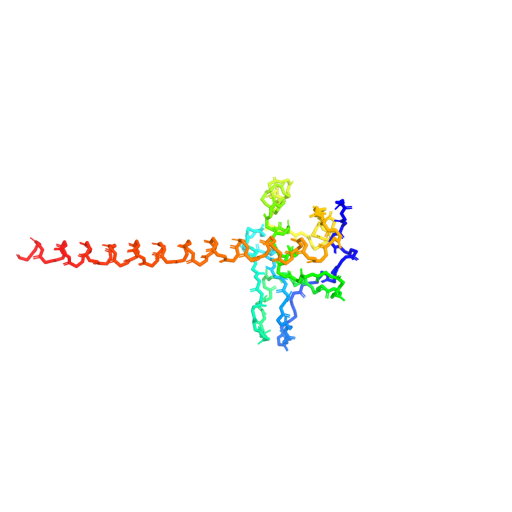04 N N . TRP A 1 75 ? 12.361 -0.614 5.543 1.00 84.44 75 TRP A N 1
ATOM 605 C CA . TRP A 1 75 ? 12.777 0.581 4.827 1.00 84.44 75 TRP A CA 1
ATOM 606 C C . TRP A 1 75 ? 12.519 1.816 5.695 1.00 84.44 75 TRP A C 1
ATOM 608 O O . TRP A 1 75 ? 13.437 2.581 5.971 1.00 84.44 75 TRP A O 1
ATOM 618 N N . LEU A 1 76 ? 11.313 1.943 6.235 1.00 79.94 76 LEU A N 1
ATOM 619 C CA . LEU A 1 76 ? 10.868 3.062 7.046 1.00 79.94 76 LEU A CA 1
ATOM 620 C C . LEU A 1 76 ? 11.733 3.251 8.298 1.00 79.94 76 LEU A C 1
ATOM 622 O O . LEU A 1 76 ? 12.187 4.361 8.566 1.00 79.94 76 LEU A O 1
ATOM 626 N N . SER A 1 77 ? 12.050 2.175 9.022 1.00 78.69 77 SER A N 1
ATOM 627 C CA . SER A 1 77 ? 12.921 2.241 10.209 1.00 78.69 77 SER A CA 1
ATOM 628 C C . SER A 1 77 ? 14.322 2.803 9.922 1.00 78.69 77 SER A C 1
ATOM 630 O O . SER A 1 77 ? 14.923 3.412 10.805 1.00 78.69 77 SER A O 1
ATOM 632 N N . LYS A 1 78 ? 14.827 2.684 8.686 1.00 75.75 78 LYS A N 1
ATOM 633 C CA . LYS A 1 78 ? 16.099 3.299 8.265 1.00 75.75 78 LYS A CA 1
ATOM 634 C C . LYS A 1 78 ? 15.979 4.794 7.966 1.00 75.75 78 LYS A C 1
ATOM 636 O O . LYS A 1 78 ? 16.973 5.505 8.081 1.00 75.75 78 LYS A O 1
ATOM 641 N N . TYR A 1 79 ? 14.794 5.270 7.581 1.00 68.94 79 TYR A N 1
ATOM 642 C CA . TYR A 1 79 ? 14.570 6.645 7.112 1.00 68.94 79 TYR A CA 1
ATOM 643 C C . TYR A 1 79 ? 13.754 7.526 8.081 1.00 68.94 79 TYR A C 1
ATOM 645 O O . TYR A 1 79 ? 13.731 8.741 7.897 1.00 68.94 79 TYR A O 1
ATOM 653 N N . ILE A 1 80 ? 13.170 6.960 9.149 1.00 60.91 80 ILE A N 1
ATOM 654 C CA . ILE A 1 80 ? 12.396 7.655 10.208 1.00 60.91 80 ILE A CA 1
ATOM 655 C C . ILE A 1 80 ? 13.175 8.766 10.941 1.00 60.91 80 ILE A C 1
ATOM 657 O O . ILE A 1 80 ? 12.570 9.555 11.665 1.00 60.91 80 ILE A O 1
ATOM 661 N N . GLN A 1 81 ? 14.495 8.889 10.758 1.00 57.94 81 GLN A N 1
ATOM 662 C CA . GLN A 1 81 ? 15.288 9.922 11.440 1.00 57.94 81 GLN A CA 1
ATOM 663 C C . GLN A 1 81 ? 14.843 11.368 11.127 1.00 57.94 81 GLN A C 1
ATOM 665 O O . GLN A 1 81 ? 15.185 12.268 11.887 1.00 57.94 81 GLN A O 1
ATOM 670 N N . ASN A 1 82 ? 14.045 11.604 10.075 1.00 54.44 82 ASN A N 1
ATOM 671 C CA . ASN A 1 82 ? 13.466 12.913 9.759 1.00 54.44 82 ASN A CA 1
ATOM 672 C C . ASN A 1 82 ? 11.929 12.869 9.660 1.00 54.44 82 ASN A C 1
ATOM 674 O O . ASN A 1 82 ? 11.350 11.910 9.163 1.00 54.44 82 ASN A O 1
ATOM 678 N N . ILE A 1 83 ? 11.268 13.954 10.089 1.00 58.25 83 ILE A N 1
ATOM 679 C CA . ILE A 1 83 ? 9.795 14.114 10.146 1.00 58.25 83 ILE A CA 1
ATOM 680 C C . ILE A 1 83 ? 9.114 13.957 8.770 1.00 58.25 83 ILE A C 1
ATOM 682 O O . ILE A 1 83 ? 7.928 13.645 8.705 1.00 58.25 83 ILE A O 1
ATOM 686 N N . ASN A 1 84 ? 9.846 14.169 7.675 1.00 64.25 84 ASN A N 1
ATOM 687 C CA . ASN A 1 84 ? 9.326 14.154 6.311 1.00 64.25 84 ASN A CA 1
ATOM 688 C C . ASN A 1 84 ? 10.145 13.177 5.467 1.00 64.25 84 ASN A C 1
ATOM 690 O O . ASN A 1 84 ? 11.368 13.304 5.387 1.00 64.25 84 ASN A O 1
ATOM 694 N N . VAL A 1 85 ? 9.472 12.234 4.817 1.00 70.94 85 VAL A N 1
ATOM 695 C CA . VAL A 1 85 ? 10.107 11.245 3.947 1.00 70.94 85 VAL A CA 1
ATOM 696 C C . VAL A 1 85 ? 10.294 11.861 2.553 1.00 70.94 85 VAL A C 1
ATOM 698 O O . VAL A 1 85 ? 9.302 12.204 1.898 1.00 70.94 85 VAL A O 1
ATOM 701 N N . PRO A 1 86 ? 11.535 12.033 2.055 1.00 73.44 86 PRO A N 1
ATOM 702 C CA . PRO A 1 86 ? 11.752 12.566 0.716 1.00 73.44 86 PRO A CA 1
ATOM 703 C C . PRO A 1 86 ? 11.295 11.568 -0.355 1.00 73.44 86 PRO A C 1
ATOM 705 O O . PRO A 1 86 ? 11.572 10.372 -0.270 1.00 73.44 86 PRO A O 1
ATOM 708 N N . ILE A 1 87 ? 10.665 12.068 -1.423 1.00 77.56 87 ILE A N 1
ATOM 709 C CA . ILE A 1 87 ? 10.225 11.245 -2.568 1.00 77.56 87 ILE A CA 1
ATOM 710 C C . ILE A 1 87 ? 11.416 10.521 -3.217 1.00 77.56 87 ILE A C 1
ATOM 712 O O . ILE A 1 87 ? 11.283 9.388 -3.672 1.00 77.56 87 ILE A O 1
ATOM 716 N N . SER A 1 88 ? 12.594 11.152 -3.238 1.00 79.88 88 SER A N 1
ATOM 717 C CA . SER A 1 88 ? 13.825 10.551 -3.763 1.00 79.88 88 SER A CA 1
ATOM 718 C C . SER A 1 88 ? 14.160 9.229 -3.070 1.00 79.88 88 SER A C 1
ATOM 720 O O . SER A 1 88 ? 14.516 8.264 -3.736 1.00 79.88 88 SER A O 1
ATOM 722 N N . ASN A 1 89 ? 13.948 9.141 -1.756 1.00 81.75 89 ASN A N 1
ATOM 723 C CA . ASN A 1 89 ? 14.213 7.927 -0.990 1.00 81.75 89 ASN A CA 1
ATOM 724 C C . ASN A 1 89 ? 13.177 6.838 -1.300 1.00 81.75 89 ASN A C 1
ATOM 726 O O . ASN A 1 89 ? 13.530 5.661 -1.363 1.00 81.75 89 ASN A O 1
ATOM 730 N N . LEU A 1 90 ? 11.908 7.213 -1.522 1.00 81.44 90 LEU A N 1
ATOM 731 C CA . LEU A 1 90 ? 10.866 6.270 -1.956 1.00 81.44 90 LEU A CA 1
ATOM 732 C C . LEU A 1 90 ? 11.207 5.668 -3.324 1.00 81.44 90 LEU A C 1
ATOM 734 O O . LEU A 1 90 ? 11.080 4.462 -3.519 1.00 81.44 90 LEU A O 1
ATOM 738 N N . LYS A 1 91 ? 11.712 6.486 -4.257 1.00 84.44 91 LYS A N 1
ATOM 739 C CA . LYS A 1 91 ? 12.179 6.040 -5.584 1.00 84.44 91 LYS A CA 1
ATOM 740 C C . LYS A 1 91 ? 13.303 4.999 -5.498 1.00 84.44 91 LYS A C 1
ATOM 742 O O . LYS A 1 91 ? 13.423 4.154 -6.388 1.00 84.44 91 LYS A O 1
ATOM 747 N N . GLU A 1 92 ? 14.104 5.050 -4.439 1.00 85.50 92 GLU A N 1
ATOM 748 C CA . GLU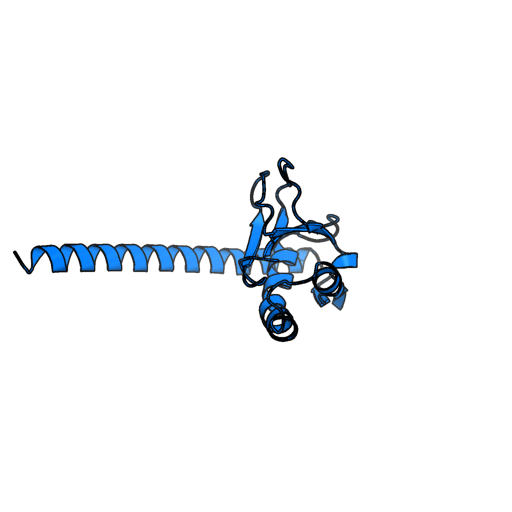 A 1 92 ? 15.223 4.139 -4.178 1.00 85.50 92 GLU A CA 1
ATOM 749 C C . GLU A 1 92 ? 14.846 2.900 -3.353 1.00 85.50 92 GLU A C 1
ATOM 751 O O . GLU A 1 92 ? 15.697 2.040 -3.113 1.00 85.50 92 GLU A O 1
ATOM 756 N N . MET A 1 93 ? 13.579 2.758 -2.947 1.00 85.69 93 MET A N 1
ATOM 757 C CA . MET A 1 93 ? 13.104 1.560 -2.260 1.00 85.69 93 MET A CA 1
ATOM 758 C C . MET A 1 93 ? 13.338 0.321 -3.134 1.00 85.69 93 MET A C 1
ATOM 760 O O . MET A 1 93 ? 12.919 0.268 -4.291 1.00 85.69 93 MET A O 1
ATOM 764 N N . GLN A 1 94 ? 14.015 -0.681 -2.573 1.00 88.12 94 GLN A N 1
ATOM 765 C CA . GLN A 1 94 ? 14.225 -1.972 -3.223 1.00 88.12 94 GLN A CA 1
ATOM 766 C C . GLN A 1 94 ? 13.113 -2.931 -2.820 1.00 88.12 94 GLN A C 1
ATOM 768 O O . GLN A 1 94 ? 12.932 -3.194 -1.632 1.00 88.12 94 GLN A O 1
ATOM 773 N N . ILE A 1 95 ? 12.419 -3.477 -3.814 1.00 88.94 95 ILE A N 1
ATOM 774 C CA . ILE A 1 95 ? 11.399 -4.505 -3.622 1.00 88.94 95 ILE A CA 1
ATOM 775 C C . ILE A 1 95 ? 11.838 -5.819 -4.265 1.00 88.94 95 ILE A C 1
ATOM 777 O O . ILE A 1 95 ? 12.488 -5.839 -5.316 1.00 88.94 95 ILE A O 1
ATOM 781 N N . ASP A 1 96 ? 11.490 -6.925 -3.614 1.00 86.50 96 ASP A N 1
ATOM 782 C CA . ASP A 1 96 ? 11.711 -8.271 -4.127 1.00 86.50 96 ASP A CA 1
ATOM 783 C C . ASP A 1 96 ? 10.510 -8.702 -4.975 1.00 86.50 96 ASP A C 1
ATOM 785 O O . ASP A 1 96 ? 9.398 -8.838 -4.470 1.00 86.50 96 ASP A O 1
ATOM 789 N N . ILE A 1 97 ? 10.741 -8.928 -6.271 1.00 86.56 97 ILE A N 1
ATOM 790 C CA . ILE A 1 97 ? 9.708 -9.348 -7.223 1.00 86.56 97 ILE A CA 1
ATOM 791 C C . ILE A 1 97 ? 9.959 -10.753 -7.773 1.00 86.56 97 ILE A C 1
ATOM 793 O O . ILE A 1 97 ? 11.098 -11.159 -8.044 1.00 86.56 97 ILE A O 1
ATOM 797 N N . VAL A 1 98 ? 8.868 -11.483 -7.975 1.00 87.00 98 VAL A N 1
ATOM 798 C CA . VAL A 1 98 ? 8.799 -12.739 -8.725 1.00 87.00 98 VAL A CA 1
ATOM 799 C C . VAL A 1 98 ? 8.352 -12.406 -10.143 1.00 87.00 98 VAL A C 1
ATOM 801 O O . VAL A 1 98 ? 7.343 -11.739 -10.315 1.00 87.00 98 VAL A O 1
ATOM 804 N N . THR A 1 99 ? 9.079 -12.854 -11.166 1.00 83.38 99 THR A N 1
ATOM 805 C CA . THR A 1 99 ? 8.777 -12.527 -12.575 1.00 83.38 99 THR A CA 1
ATOM 806 C C . THR A 1 99 ? 7.595 -13.310 -13.149 1.00 83.38 99 THR A C 1
ATOM 808 O O . THR A 1 99 ? 6.966 -12.865 -14.102 1.00 83.38 99 THR A O 1
ATOM 811 N N . ASP A 1 100 ? 7.279 -14.463 -12.564 1.00 87.81 100 ASP A N 1
ATOM 812 C CA . ASP A 1 100 ? 6.187 -15.342 -12.980 1.00 87.81 100 ASP A CA 1
ATOM 813 C C . ASP A 1 100 ? 4.823 -14.790 -12.529 1.00 87.81 100 ASP A C 1
ATOM 815 O O . ASP A 1 100 ? 4.534 -14.715 -11.332 1.00 87.81 100 ASP A O 1
ATOM 819 N N . VAL A 1 101 ? 3.982 -14.423 -13.499 1.00 85.25 101 VAL A N 1
ATOM 820 C CA . VAL A 1 101 ? 2.652 -13.832 -13.273 1.00 85.25 101 VAL A CA 1
ATOM 821 C C . VAL A 1 101 ? 1.679 -14.820 -12.623 1.00 85.25 101 VAL A C 1
ATOM 823 O O . VAL A 1 101 ? 0.873 -14.418 -11.785 1.00 85.25 101 VAL A O 1
ATOM 826 N N . ASN A 1 102 ? 1.766 -16.117 -12.938 1.00 88.00 102 ASN A N 1
ATOM 82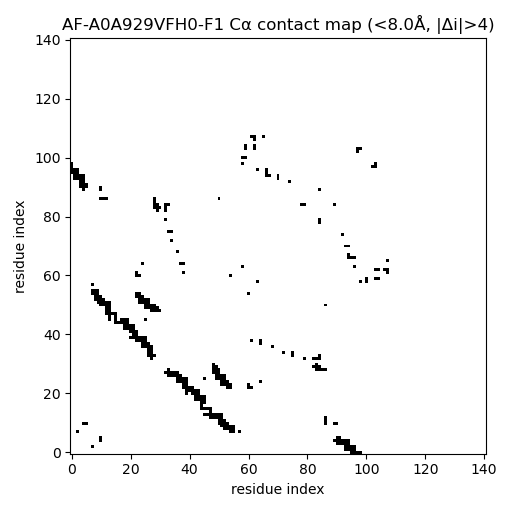7 C CA . ASN A 1 102 ? 0.893 -17.120 -12.323 1.00 88.00 102 ASN A CA 1
ATOM 828 C C . ASN A 1 102 ? 1.196 -17.238 -10.829 1.00 88.00 102 ASN A C 1
ATOM 830 O O . ASN A 1 102 ? 0.279 -17.224 -10.006 1.00 88.00 102 ASN A O 1
ATOM 834 N N . LYS A 1 103 ? 2.484 -17.249 -10.469 1.00 89.00 103 LYS A N 1
ATOM 835 C CA . LYS A 1 103 ? 2.906 -17.228 -9.061 1.00 89.00 103 LYS A CA 1
ATOM 836 C C . LYS A 1 103 ? 2.504 -15.935 -8.357 1.00 89.00 103 LYS A C 1
ATOM 838 O O . LYS A 1 103 ? 2.072 -15.991 -7.210 1.00 89.00 103 LYS A O 1
ATOM 843 N N . GLN A 1 104 ? 2.608 -14.781 -9.021 1.00 88.00 104 GLN A N 1
ATOM 844 C CA . GLN A 1 104 ? 2.131 -13.511 -8.454 1.00 88.00 104 GLN A CA 1
ATOM 845 C C . GLN A 1 104 ? 0.639 -13.581 -8.113 1.00 88.00 104 GLN A C 1
ATOM 847 O O . GLN A 1 104 ? 0.253 -13.226 -7.002 1.00 88.00 104 GLN A O 1
ATOM 852 N N . ASN A 1 105 ? -0.188 -14.080 -9.035 1.00 88.12 105 ASN A N 1
ATOM 853 C CA . ASN A 1 105 ? -1.629 -14.207 -8.821 1.00 88.12 105 ASN A CA 1
ATOM 854 C C . ASN A 1 105 ? -1.957 -15.197 -7.694 1.00 88.12 105 ASN A C 1
ATOM 856 O O . ASN A 1 105 ? -2.834 -14.928 -6.878 1.00 88.12 105 ASN A O 1
ATOM 860 N N . GLU A 1 106 ? -1.230 -16.312 -7.596 1.00 91.19 106 GLU A N 1
ATOM 861 C CA . GLU A 1 106 ? -1.393 -17.268 -6.496 1.00 91.19 106 GLU A CA 1
ATOM 862 C C . GLU A 1 106 ? -1.080 -16.630 -5.132 1.00 91.19 106 GLU A C 1
ATOM 864 O O . GLU A 1 106 ? -1.834 -16.804 -4.172 1.00 91.19 106 GLU A O 1
ATOM 869 N N . ILE A 1 107 ? 0.004 -15.852 -5.054 1.00 89.69 107 ILE A N 1
ATOM 870 C CA . ILE A 1 107 ? 0.386 -15.110 -3.847 1.00 89.69 107 ILE A CA 1
ATOM 871 C C . ILE A 1 107 ? -0.700 -14.096 -3.483 1.00 89.69 107 ILE A C 1
ATOM 873 O O . ILE A 1 107 ? -1.145 -14.068 -2.338 1.00 89.69 107 ILE A O 1
ATOM 877 N N . VAL A 1 108 ? -1.165 -13.302 -4.451 1.00 90.69 108 VAL A N 1
ATOM 878 C CA . VAL A 1 108 ? -2.226 -12.306 -4.237 1.00 90.69 108 VAL A CA 1
ATOM 879 C C . VAL A 1 108 ? -3.507 -12.965 -3.741 1.00 90.69 108 VAL A C 1
ATOM 881 O O . VAL A 1 108 ? -4.108 -12.475 -2.792 1.00 90.69 108 VAL A O 1
ATOM 884 N N . ASN A 1 109 ? -3.906 -14.100 -4.316 1.00 91.25 109 ASN A N 1
ATOM 885 C CA . ASN A 1 109 ? -5.097 -14.825 -3.878 1.00 91.25 109 ASN A CA 1
ATOM 886 C C . ASN A 1 109 ? -4.975 -15.294 -2.424 1.00 91.25 109 ASN A C 1
ATOM 888 O O . ASN A 1 109 ? -5.903 -15.111 -1.639 1.00 91.25 109 ASN A O 1
ATOM 892 N N . LYS A 1 110 ? -3.822 -15.854 -2.043 1.00 90.75 110 LYS A N 1
ATOM 893 C CA . LYS A 1 110 ? -3.563 -16.287 -0.662 1.00 90.75 110 LYS A CA 1
ATOM 894 C C . LYS A 1 110 ? -3.585 -15.113 0.320 1.00 90.75 110 LYS A C 1
ATOM 896 O O . LYS A 1 110 ? -4.204 -15.224 1.373 1.00 90.75 110 LYS A O 1
ATOM 901 N N . LEU A 1 111 ? -2.948 -13.995 -0.027 1.00 89.81 111 LEU A N 1
ATOM 902 C CA . LEU A 1 111 ? -2.896 -12.803 0.826 1.00 89.81 111 LEU A CA 1
ATOM 903 C C . LEU A 1 111 ? -4.264 -12.119 0.950 1.00 89.81 111 LEU A C 1
ATOM 905 O O . LEU A 1 111 ? -4.666 -11.776 2.055 1.00 89.81 111 LEU A O 1
ATOM 909 N N . ASN A 1 112 ? -5.035 -12.039 -0.137 1.00 88.75 112 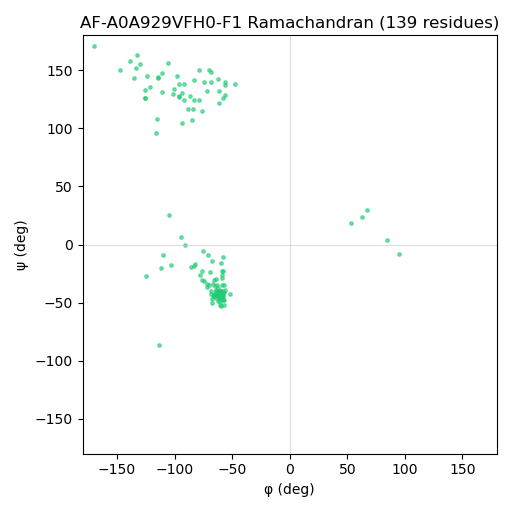ASN A N 1
ATOM 910 C CA . ASN A 1 112 ? -6.406 -11.525 -0.101 1.00 88.75 112 ASN A CA 1
ATOM 911 C C . ASN A 1 112 ? -7.304 -12.331 0.846 1.00 88.75 112 ASN A C 1
ATOM 913 O O . ASN A 1 112 ? -8.109 -11.757 1.574 1.00 88.75 112 ASN A O 1
ATOM 917 N N . LEU A 1 113 ? -7.184 -13.664 0.849 1.00 90.00 113 LEU A N 1
ATOM 918 C CA . LEU A 1 113 ? -7.950 -14.508 1.770 1.00 90.00 113 LEU A CA 1
ATOM 919 C C . LEU A 1 113 ? -7.601 -14.208 3.233 1.00 90.00 113 LEU A C 1
ATOM 921 O O . LEU A 1 113 ? -8.500 -14.148 4.073 1.00 90.00 113 LEU A O 1
ATOM 925 N N . LEU A 1 114 ? -6.317 -13.979 3.524 1.00 89.88 114 LEU A N 1
ATOM 926 C CA . LEU A 1 114 ? -5.860 -13.589 4.857 1.00 89.88 114 LEU A CA 1
ATOM 927 C C . LEU A 1 114 ? -6.400 -12.215 5.266 1.00 89.88 114 LEU A C 1
ATOM 929 O O . LEU A 1 114 ? -6.870 -12.073 6.393 1.00 89.88 114 LEU A O 1
ATOM 933 N N . ASP A 1 115 ? -6.406 -11.236 4.359 1.00 87.19 115 ASP A N 1
ATOM 934 C CA . ASP A 1 115 ? -6.960 -9.905 4.630 1.00 87.19 115 ASP A CA 1
ATOM 935 C C . ASP A 1 115 ? -8.466 -9.965 4.920 1.00 87.19 115 ASP A C 1
ATOM 937 O O . ASP A 1 115 ? -8.941 -9.357 5.881 1.00 87.19 115 ASP A O 1
ATOM 941 N N . ILE A 1 116 ? -9.220 -10.765 4.156 1.00 89.94 116 ILE A N 1
ATOM 942 C CA . ILE A 1 116 ? -10.654 -10.985 4.400 1.00 89.94 116 ILE A CA 1
ATOM 943 C C . ILE A 1 116 ? -10.881 -11.592 5.789 1.00 89.94 116 ILE A C 1
ATOM 945 O O . ILE A 1 116 ? -11.803 -11.190 6.502 1.00 89.94 116 ILE A O 1
ATOM 949 N N . TRP A 1 117 ? -10.067 -12.570 6.188 1.00 92.50 117 TRP A N 1
ATOM 950 C CA . TRP A 1 117 ? -10.165 -13.172 7.518 1.00 92.50 117 TRP A CA 1
ATOM 951 C C . TRP A 1 117 ? -9.812 -12.181 8.626 1.00 92.50 117 TRP A C 1
ATOM 953 O O . TRP A 1 117 ? -10.554 -12.082 9.602 1.00 92.50 117 TRP A O 1
ATOM 963 N N . ALA A 1 118 ? -8.738 -11.409 8.458 1.00 88.44 118 ALA A N 1
ATOM 964 C CA . ALA A 1 118 ? -8.339 -10.383 9.412 1.00 88.44 118 ALA A CA 1
ATOM 965 C C . ALA A 1 118 ? -9.436 -9.322 9.598 1.00 88.44 118 ALA A C 1
ATOM 967 O O . ALA A 1 118 ? -9.699 -8.892 10.721 1.00 88.44 118 ALA A O 1
ATOM 968 N N . GLU A 1 119 ? -10.108 -8.925 8.517 1.00 90.81 119 GLU A N 1
ATOM 969 C CA . GLU A 1 119 ? -11.191 -7.946 8.577 1.00 90.81 119 GLU A CA 1
ATOM 970 C C . GLU A 1 119 ? -12.430 -8.494 9.300 1.00 90.81 119 GLU A C 1
ATOM 972 O O . GLU A 1 119 ? -12.991 -7.826 10.170 1.00 90.81 119 GLU A O 1
ATOM 977 N N . ARG A 1 120 ? -12.814 -9.750 9.034 1.00 92.62 120 ARG A N 1
ATOM 978 C CA . ARG A 1 120 ? -13.902 -10.424 9.770 1.00 92.62 120 ARG A CA 1
ATOM 979 C C . ARG A 1 120 ? -13.614 -10.524 11.267 1.00 92.62 120 ARG A C 1
ATOM 981 O O . ARG A 1 120 ? -14.510 -10.311 12.087 1.00 92.62 120 ARG A O 1
ATOM 988 N N . GLU A 1 121 ? -12.371 -10.817 11.632 1.00 92.38 121 GLU A N 1
ATOM 989 C CA . GLU A 1 121 ? -11.962 -10.903 13.033 1.00 92.38 121 GLU A CA 1
ATOM 990 C C . GLU A 1 121 ? -12.030 -9.531 13.718 1.00 92.38 121 GLU A C 1
ATOM 992 O O . GLU A 1 121 ? -12.599 -9.398 14.803 1.00 92.38 121 GLU A O 1
ATOM 997 N N . LYS A 1 122 ? -11.551 -8.468 13.056 1.00 91.75 122 LYS A N 1
ATOM 998 C CA . LYS A 1 122 ? -11.679 -7.088 13.559 1.00 91.75 122 LYS A CA 1
ATOM 999 C C . LYS A 1 122 ? -13.137 -6.692 13.786 1.00 91.75 122 LYS A C 1
ATOM 1001 O O . LYS A 1 122 ? -13.449 -6.104 14.825 1.00 91.75 122 LYS A O 1
ATOM 1006 N N . GLN A 1 123 ? -14.029 -7.025 12.853 1.00 92.44 123 GLN A N 1
ATOM 1007 C CA . GLN A 1 123 ? -15.466 -6.767 12.988 1.00 92.44 123 GLN A CA 1
ATOM 1008 C C . GLN A 1 123 ? -16.059 -7.515 14.184 1.00 92.44 123 GLN A C 1
ATOM 1010 O O . GLN A 1 123 ? -16.787 -6.922 14.981 1.00 92.44 123 GLN A O 1
ATOM 1015 N N . THR A 1 124 ? -15.680 -8.781 14.362 1.00 93.62 124 THR A N 1
ATOM 1016 C CA . THR A 1 124 ? -16.106 -9.609 15.496 1.00 93.62 124 THR A CA 1
ATOM 1017 C C . THR A 1 124 ? -15.647 -9.000 16.821 1.00 93.62 124 THR A C 1
ATOM 1019 O O . THR A 1 124 ? -16.462 -8.772 17.715 1.00 93.62 124 THR A O 1
ATOM 1022 N N . ILE A 1 125 ? -14.369 -8.629 16.937 1.00 94.06 125 ILE A N 1
ATOM 1023 C CA . ILE A 1 125 ? -13.820 -7.951 18.122 1.00 94.06 125 ILE A CA 1
ATOM 1024 C C . ILE A 1 125 ? -14.559 -6.634 18.399 1.00 94.06 125 ILE A C 1
ATOM 1026 O O . ILE A 1 125 ? -14.854 -6.322 19.554 1.00 94.06 125 ILE A O 1
ATOM 1030 N N . SER A 1 126 ? -14.866 -5.852 17.362 1.00 93.56 126 SER A N 1
ATOM 1031 C CA . SER A 1 126 ? -15.603 -4.592 17.499 1.00 93.56 126 SER A CA 1
ATOM 1032 C C . SER A 1 126 ? -17.028 -4.817 18.020 1.00 93.56 126 SER A C 1
ATOM 1034 O O . SER A 1 126 ? -17.459 -4.143 18.960 1.00 93.56 126 SER A O 1
ATOM 1036 N N . ALA A 1 127 ? -17.729 -5.826 17.494 1.00 93.81 127 ALA A N 1
ATOM 1037 C CA . ALA A 1 127 ? -19.050 -6.222 17.972 1.00 93.81 127 ALA A CA 1
ATOM 1038 C C . ALA A 1 127 ? -19.011 -6.654 19.448 1.00 93.81 127 ALA A C 1
ATOM 1040 O O . ALA A 1 127 ? -19.805 -6.164 20.252 1.00 93.81 127 ALA A O 1
ATOM 1041 N N . TRP A 1 128 ? -18.037 -7.483 19.841 1.00 94.88 128 TRP A N 1
ATOM 1042 C CA . TRP A 1 128 ? -17.841 -7.884 21.240 1.00 94.88 128 TRP A CA 1
ATOM 1043 C C . TRP A 1 128 ? -17.537 -6.702 22.161 1.00 94.88 128 TRP A C 1
ATOM 1045 O O . TRP A 1 128 ? -18.082 -6.625 23.264 1.00 94.88 128 TRP A O 1
ATOM 1055 N N . LYS A 1 129 ? -16.704 -5.751 21.718 1.00 94.38 129 LYS A N 1
ATOM 1056 C CA . LYS A 1 129 ? -16.433 -4.515 22.468 1.00 94.38 129 LYS A CA 1
ATOM 1057 C C . LYS A 1 129 ? -17.708 -3.703 22.685 1.00 94.38 129 LYS A C 1
ATOM 1059 O O . LYS A 1 129 ? -17.909 -3.199 23.788 1.00 94.38 129 LYS A O 1
ATOM 1064 N N . ASN A 1 130 ? -18.567 -3.609 21.671 1.00 93.69 130 ASN A N 1
ATOM 1065 C CA . ASN A 1 130 ? -19.835 -2.895 21.779 1.00 93.69 130 ASN A CA 1
ATOM 1066 C C . ASN A 1 130 ? -20.803 -3.596 22.745 1.00 93.69 130 ASN A C 1
ATOM 1068 O O . ASN A 1 130 ? -21.314 -2.961 23.661 1.00 93.69 130 ASN A O 1
ATOM 1072 N N . ILE A 1 131 ? -20.968 -4.920 22.623 1.00 92.69 131 ILE A N 1
ATOM 1073 C CA . ILE A 1 131 ? -21.796 -5.719 23.544 1.00 92.69 131 ILE A CA 1
ATOM 1074 C C . ILE A 1 131 ? -21.314 -5.549 24.986 1.00 92.69 131 ILE A C 1
ATOM 1076 O O . ILE A 1 131 ? -22.115 -5.268 25.875 1.00 92.69 131 ILE A O 1
ATOM 1080 N N . LYS A 1 132 ? -20.001 -5.669 25.223 1.00 93.50 132 LYS A N 1
ATOM 1081 C CA . LYS A 1 132 ? -19.404 -5.469 26.548 1.00 93.50 132 LYS A CA 1
ATOM 1082 C C . LYS A 1 132 ? -19.702 -4.071 27.092 1.00 93.50 132 LYS A C 1
ATOM 1084 O O . LYS A 1 132 ? -20.051 -3.946 28.262 1.00 93.50 132 LYS A O 1
ATOM 1089 N N . LYS A 1 133 ? -19.566 -3.032 26.262 1.00 93.38 133 LYS A N 1
ATOM 1090 C CA . LYS A 1 133 ? -19.855 -1.645 26.646 1.00 93.38 133 LYS A CA 1
ATOM 1091 C C . LYS A 1 133 ? -21.320 -1.483 27.061 1.00 93.38 133 LYS A C 1
ATOM 1093 O O . LYS A 1 133 ? -21.575 -1.036 28.172 1.00 93.38 133 LYS A O 1
ATOM 1098 N N . THR A 1 134 ? -22.260 -1.923 26.227 1.00 92.25 134 THR A N 1
ATOM 1099 C CA . THR A 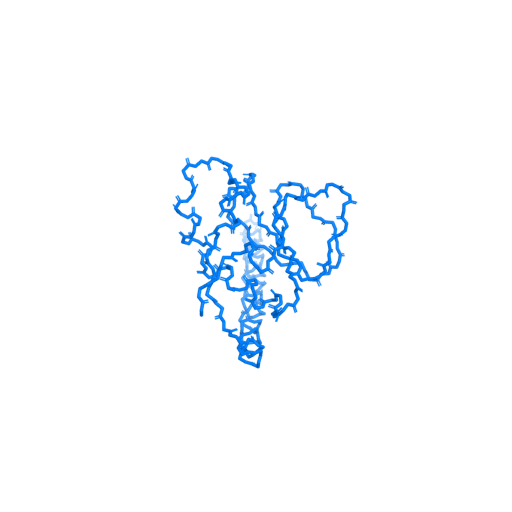1 134 ? -23.698 -1.848 26.527 1.00 92.25 134 THR A CA 1
ATOM 1100 C C . THR A 1 134 ? -24.079 -2.668 27.761 1.00 92.25 134 THR A C 1
ATOM 1102 O O . THR A 1 134 ? -24.929 -2.247 28.540 1.00 92.25 134 THR A O 1
ATOM 1105 N N . ALA A 1 135 ? -23.464 -3.837 27.964 1.00 91.69 135 ALA A N 1
ATOM 1106 C CA . ALA A 1 135 ? -23.700 -4.650 29.154 1.00 91.69 135 ALA A CA 1
ATOM 1107 C C . ALA A 1 135 ? -23.244 -3.924 30.427 1.00 91.69 135 ALA A C 1
ATOM 1109 O O . ALA A 1 135 ? -24.009 -3.849 31.381 1.00 91.69 135 ALA A O 1
ATOM 1110 N N . LEU A 1 136 ? -22.044 -3.332 30.421 1.00 92.31 136 LEU A N 1
ATOM 1111 C CA . LEU A 1 136 ? -21.538 -2.546 31.550 1.00 92.31 136 LEU A CA 1
ATOM 1112 C C . LEU A 1 136 ? -22.422 -1.329 31.841 1.00 92.31 136 LEU A C 1
ATOM 1114 O O . LEU A 1 136 ? -22.765 -1.103 32.995 1.00 92.31 136 LEU A O 1
ATOM 1118 N N . GLU A 1 137 ? -22.843 -0.589 30.813 1.00 90.81 137 GLU A N 1
ATOM 1119 C CA . GLU A 1 137 ? -23.757 0.554 30.967 1.00 90.81 137 GLU A CA 1
ATOM 1120 C C . GLU A 1 137 ? -25.077 0.156 31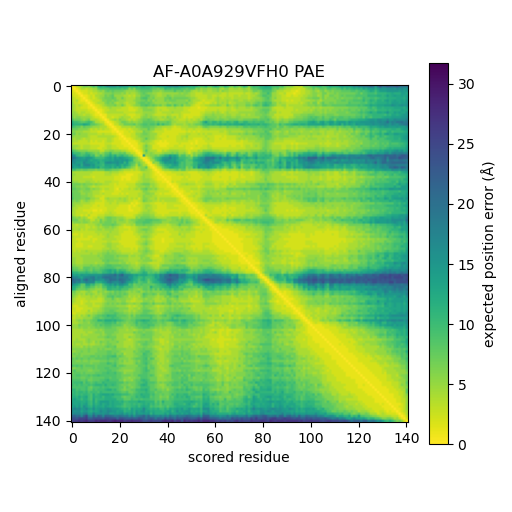.640 1.00 90.81 137 GLU A C 1
ATOM 1122 O O . GLU A 1 137 ? -25.610 0.928 32.425 1.00 90.81 137 GLU A O 1
ATOM 1127 N N . LYS A 1 138 ? -25.579 -1.060 31.385 1.00 88.06 138 LYS A N 1
ATOM 1128 C CA . LYS A 1 138 ? -26.804 -1.588 32.005 1.00 88.06 138 LYS A CA 1
ATOM 1129 C C . LYS A 1 138 ? -26.608 -2.176 33.407 1.00 88.06 138 LYS A C 1
ATOM 1131 O O . LYS A 1 138 ? -27.602 -2.388 34.089 1.00 88.06 138 LYS A O 1
ATOM 1136 N N . MET A 1 139 ? -25.376 -2.477 33.826 1.00 83.25 139 MET A N 1
ATOM 1137 C CA . MET A 1 139 ? -25.083 -3.056 35.150 1.00 83.25 139 MET A CA 1
ATOM 1138 C C . MET A 1 139 ? -24.931 -2.008 36.259 1.00 83.25 139 MET A C 1
ATOM 1140 O O . MET A 1 139 ? -25.026 -2.360 37.429 1.00 83.25 139 MET A O 1
ATOM 1144 N N . PHE A 1 140 ? -24.675 -0.747 35.906 1.00 74.12 140 PHE A N 1
ATOM 1145 C CA . PHE A 1 140 ? -24.538 0.367 36.854 1.00 74.12 140 PHE A CA 1
ATOM 1146 C C . PHE A 1 140 ? -25.774 1.290 36.869 1.00 74.12 140 PHE A C 1
ATOM 1148 O O . PHE A 1 140 ? -25.652 2.470 37.199 1.00 74.12 140 PHE A O 1
ATOM 1155 N N . ILE A 1 141 ? -26.942 0.747 36.497 1.00 58.09 141 ILE A N 1
ATOM 1156 C CA . ILE A 1 141 ? -28.274 1.358 36.661 1.00 58.09 141 ILE A CA 1
ATOM 1157 C C . ILE A 1 141 ? -28.964 0.695 37.850 1.00 58.09 141 ILE A C 1
ATOM 1159 O O . ILE A 1 141 ? -28.889 -0.552 37.932 1.00 58.09 141 ILE A O 1
#

pLDDT: mean 85.48, std 8.68, range [54.44, 94.88]

Sequence (141 aa):
MKVLLKNLANVDRVKKRRIYKSGTVYIGVSATRGGDVHYLEEDGEIEDKYAAVEFDGRYNSKYLYYAILSVHEKWLSKYIQNINVPISNLKEMQIDIVTDVNKQNEIVNKLNLLDIWAEREKQTISAWKNIKKTALEKMFI

Secondary structure (DSSP, 8-state):
-EEEGGGTEEEEEPPTTPEEPTT-EEEE-STTTT--EEE--SSEE--TTEEEEEE-SSS-HHHHHHHHHHHHHHHHHHHTTSSS--HHHHHT-EEE----HHHHHHHHHHHHHHHHHHHHHHHHHHHHHHHHHHHHHHHT-

Radius of gyration: 18.46 Å; Cα contacts (8 Å, |Δi|>4): 193; chains: 1; bounding box: 44×35×53 Å